Protein AF-T0IVW6-F1 (afdb_monomer)

Nearest PDB structures (foldseek):
  4xrt-assembly1_A  TM=3.559E-01  e=3.647E+00  Streptomyces steffisburgensis
  5hex-assembly1_A  TM=2.332E-01  e=5.422E+00  Homo sapiens
  7d7f-assembly1_A  TM=2.530E-01  e=7.197E+00  Mus musculus

pLDDT: mean 86.51, std 14.11, range [35.44, 97.69]

InterPro domains:
  IPR044043 Vanillate O-demethylase oxygenase-like, C-terminal catalytic domain [PF19112] (3-148)

Structure (mmCIF, N/CA/C/O backbone):
data_AF-T0IVW6-F1
#
_entry.id   AF-T0IVW6-F1
#
loop_
_atom_site.group_PDB
_atom_site.id
_atom_site.type_symbol
_atom_site.label_atom_id
_atom_site.label_alt_id
_atom_site.label_comp_id
_atom_site.label_asym_id
_atom_site.label_entity_id
_atom_site.label_seq_id
_atom_site.pdbx_PDB_ins_code
_atom_site.Cartn_x
_atom_site.Cartn_y
_atom_site.Cartn_z
_atom_site.occupancy
_atom_site.B_iso_or_equiv
_atom_site.auth_seq_id
_atom_site.auth_comp_id
_atom_site.auth_asym_id
_atom_site.auth_atom_id
_atom_site.pdbx_PDB_model_num
ATOM 1 N N . MET A 1 1 ? 2.224 -10.662 7.064 1.00 91.38 1 MET A N 1
ATOM 2 C CA . MET A 1 1 ? 1.483 -11.368 5.989 1.00 91.38 1 MET A CA 1
ATOM 3 C C . MET A 1 1 ? 1.663 -10.559 4.721 1.00 91.38 1 MET A C 1
ATOM 5 O O . MET A 1 1 ? 1.500 -9.353 4.817 1.00 91.38 1 MET A O 1
ATOM 9 N N . ARG A 1 2 ? 1.989 -11.179 3.584 1.00 93.75 2 ARG A N 1
ATOM 10 C CA . ARG A 1 2 ? 2.072 -10.485 2.292 1.00 93.75 2 ARG A CA 1
ATOM 11 C C . ARG A 1 2 ? 0.922 -10.914 1.387 1.00 93.75 2 ARG A C 1
ATOM 13 O O . ARG A 1 2 ? 0.566 -12.091 1.376 1.00 93.75 2 ARG A O 1
ATOM 20 N N . VAL A 1 3 ? 0.353 -9.961 0.659 1.00 93.75 3 VAL A N 1
ATOM 21 C CA . VAL A 1 3 ? -0.564 -10.193 -0.460 1.00 93.75 3 VAL A CA 1
ATOM 22 C C . VAL A 1 3 ? 0.003 -9.466 -1.661 1.00 93.75 3 VAL A C 1
ATOM 24 O O . VAL A 1 3 ? 0.311 -8.283 -1.570 1.00 93.75 3 VAL A O 1
ATOM 27 N N . GLU A 1 4 ? 0.126 -10.157 -2.781 1.00 95.56 4 GLU A N 1
ATOM 28 C CA . GLU A 1 4 ? 0.649 -9.577 -4.010 1.00 95.56 4 GLU A CA 1
ATOM 29 C C . GLU A 1 4 ? -0.171 -10.029 -5.210 1.00 95.56 4 GLU A C 1
ATOM 31 O O . GLU A 1 4 ? -0.774 -11.106 -5.198 1.00 95.56 4 GLU A O 1
ATOM 36 N N . ARG A 1 5 ? -0.249 -9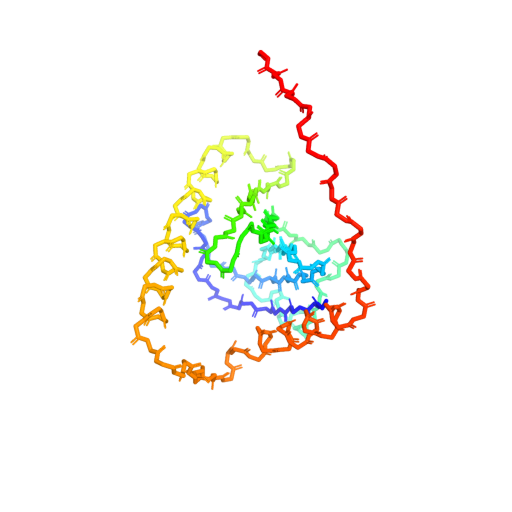.172 -6.226 1.00 95.12 5 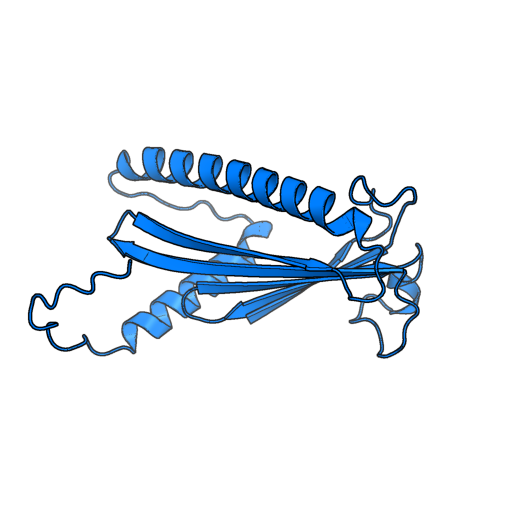ARG A N 1
ATOM 37 C CA . ARG A 1 5 ? -0.939 -9.482 -7.476 1.00 95.12 5 ARG A CA 1
ATOM 38 C C . ARG A 1 5 ? -0.467 -8.593 -8.612 1.00 95.12 5 ARG A C 1
ATOM 40 O O . ARG A 1 5 ? -0.084 -7.443 -8.401 1.00 95.12 5 ARG A O 1
ATOM 47 N N . TRP A 1 6 ? -0.644 -9.105 -9.821 1.00 96.88 6 TRP A N 1
ATOM 48 C CA . TRP A 1 6 ? -0.676 -8.291 -11.025 1.00 96.88 6 TRP A CA 1
ATOM 49 C C . TRP A 1 6 ? -2.069 -7.705 -11.255 1.00 96.88 6 TRP A C 1
ATOM 51 O O . TRP A 1 6 ? -3.089 -8.366 -11.049 1.00 96.88 6 TRP A O 1
ATOM 61 N N . ILE A 1 7 ? -2.097 -6.462 -11.712 1.00 95.31 7 ILE A N 1
ATOM 62 C CA . ILE A 1 7 ? -3.246 -5.798 -12.312 1.00 95.31 7 ILE A CA 1
ATOM 63 C C . ILE A 1 7 ? -2.839 -5.531 -13.759 1.00 95.31 7 ILE A C 1
ATOM 65 O O . ILE A 1 7 ? -1.958 -4.716 -14.011 1.00 95.31 7 ILE A O 1
ATOM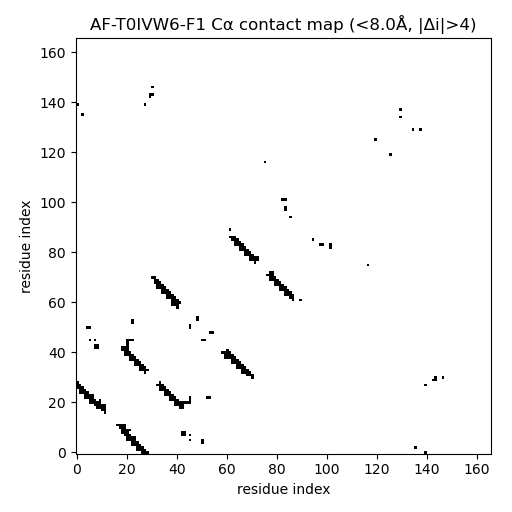 69 N N . VAL A 1 8 ? -3.415 -6.292 -14.682 1.00 96.50 8 VAL A N 1
ATOM 70 C CA . VAL A 1 8 ? -2.985 -6.348 -16.086 1.00 96.50 8 VAL A CA 1
ATOM 71 C C . VAL A 1 8 ? -3.815 -5.384 -16.910 1.00 96.50 8 VAL A C 1
ATOM 73 O O . VAL A 1 8 ? -5.026 -5.299 -16.692 1.00 96.50 8 VAL A O 1
ATOM 76 N N . ASP A 1 9 ? -3.170 -4.706 -17.858 1.00 94.94 9 ASP A N 1
ATOM 77 C CA . ASP A 1 9 ? -3.813 -3.795 -18.800 1.00 94.94 9 ASP A CA 1
ATOM 78 C C . ASP A 1 9 ? -4.772 -2.831 -18.074 1.00 94.94 9 ASP A C 1
ATOM 80 O O . ASP A 1 9 ? -5.964 -2.722 -18.367 1.00 94.94 9 ASP A O 1
ATOM 84 N N . ALA A 1 10 ? -4.280 -2.179 -17.023 1.00 88.25 10 ALA A N 1
ATOM 85 C CA . ALA A 1 10 ? -5.089 -1.296 -16.199 1.00 88.25 10 ALA A CA 1
ATOM 86 C C . ALA A 1 10 ? -5.107 0.118 -16.778 1.00 88.25 10 ALA A C 1
ATOM 88 O O . ALA A 1 10 ? -4.128 0.586 -17.368 1.00 88.25 10 ALA A O 1
ATOM 89 N N . LEU A 1 11 ? -6.216 0.834 -16.553 1.00 83.25 11 LEU A N 1
ATOM 90 C CA . LEU A 1 11 ? -6.146 2.289 -16.612 1.00 83.25 11 LEU A CA 1
ATOM 91 C C . LEU A 1 11 ? -5.197 2.737 -15.502 1.00 83.25 11 LEU A C 1
ATOM 93 O O . LEU A 1 11 ? -5.377 2.324 -14.351 1.00 83.25 11 LEU A O 1
ATOM 97 N N . PRO A 1 12 ? -4.183 3.536 -15.834 1.00 73.06 12 PRO A N 1
ATOM 98 C CA . PRO A 1 12 ? -3.252 3.980 -14.828 1.00 73.06 12 PRO A CA 1
ATOM 99 C C . PRO A 1 12 ? -3.913 4.982 -13.874 1.00 73.06 12 PRO A C 1
ATOM 101 O O . PRO A 1 12 ? -4.961 5.562 -14.186 1.00 73.06 12 PRO A O 1
ATOM 104 N N . PRO A 1 13 ? -3.260 5.273 -12.740 1.00 69.94 13 PRO A N 1
ATOM 105 C CA . PRO A 1 13 ? -3.484 6.528 -12.038 1.00 69.94 13 PRO A CA 1
ATOM 106 C C . PRO A 1 13 ? -3.386 7.715 -13.008 1.00 69.94 13 PRO A C 1
ATOM 108 O O . PRO A 1 13 ? -2.618 7.670 -13.966 1.00 69.94 13 PRO A O 1
ATOM 111 N N . SER A 1 14 ? -4.127 8.793 -12.748 1.00 68.38 14 SER A N 1
ATOM 112 C CA . SER A 1 14 ? -4.291 9.937 -13.666 1.00 68.38 14 SER A CA 1
ATOM 113 C C . SER A 1 14 ? -2.992 10.596 -14.156 1.00 68.38 14 SER A C 1
ATOM 115 O O . SER A 1 14 ? -3.016 11.289 -15.172 1.00 68.38 14 SER A O 1
ATOM 117 N N . TYR A 1 15 ? -1.877 10.390 -13.452 1.00 69.19 15 TYR A N 1
ATOM 118 C CA . TYR A 1 15 ? -0.551 10.897 -13.807 1.00 69.19 15 TYR A CA 1
ATOM 119 C C . TYR A 1 15 ? 0.208 10.038 -14.829 1.00 69.19 15 TYR A C 1
ATOM 121 O O . TYR A 1 15 ? 1.182 10.524 -15.394 1.00 69.19 15 TYR A O 1
ATOM 129 N N . LEU A 1 16 ? -0.210 8.796 -15.105 1.00 71.88 16 LEU A N 1
ATOM 130 C CA . LEU A 1 16 ? 0.305 8.066 -16.266 1.00 71.88 16 LEU A CA 1
ATOM 131 C C . LEU A 1 16 ? -0.698 8.205 -17.407 1.00 71.88 16 LEU A C 1
ATOM 133 O O . LEU A 1 16 ? -1.907 8.070 -17.230 1.00 71.88 16 LEU A O 1
ATOM 137 N N . HIS A 1 17 ? -0.193 8.474 -18.605 1.00 80.12 17 HIS A N 1
ATOM 138 C CA . HIS A 1 17 ? -1.018 8.714 -19.791 1.00 80.12 17 HIS A CA 1
ATOM 139 C C . HIS A 1 17 ? -1.091 7.491 -20.719 1.00 80.12 17 HIS A C 1
ATOM 141 O O . HIS A 1 17 ? -1.429 7.619 -21.894 1.00 80.12 17 HIS A O 1
ATOM 147 N N . GLN A 1 18 ? -0.783 6.300 -20.198 1.00 85.81 18 GLN A N 1
ATOM 148 C CA . GLN A 1 18 ? -0.800 5.037 -20.936 1.00 85.81 18 GLN A CA 1
ATOM 149 C C . GLN A 1 18 ? -1.308 3.884 -20.070 1.00 85.81 18 GLN A C 1
ATOM 151 O O . GLN A 1 18 ? -1.148 3.898 -18.853 1.00 85.81 18 GLN A O 1
ATOM 156 N N . ARG A 1 19 ? -1.892 2.860 -20.700 1.00 93.06 19 ARG A N 1
ATOM 157 C CA . ARG A 1 19 ? -2.245 1.610 -20.011 1.00 93.06 19 ARG A CA 1
ATOM 158 C C . ARG A 1 19 ? -0.975 0.895 -19.557 1.00 93.06 19 ARG A C 1
ATOM 160 O O . ARG A 1 19 ? 0.064 1.006 -20.210 1.00 93.06 19 ARG A O 1
ATOM 167 N N . VAL A 1 20 ? -1.066 0.208 -18.426 1.00 94.88 20 VAL A N 1
ATOM 168 C CA . VAL A 1 20 ? 0.087 -0.389 -17.742 1.00 94.88 20 VAL A CA 1
ATOM 169 C C . VAL A 1 20 ? -0.274 -1.730 -17.127 1.00 94.88 20 VAL A C 1
ATOM 171 O O . VAL A 1 20 ? -1.406 -1.936 -16.684 1.00 94.88 20 VAL A O 1
ATOM 174 N N . ASP A 1 21 ? 0.723 -2.602 -17.022 1.00 95.94 21 ASP A N 1
ATOM 175 C CA . ASP A 1 21 ? 0.687 -3.715 -16.082 1.00 95.94 21 ASP A CA 1
ATOM 176 C C . ASP A 1 21 ? 1.248 -3.226 -14.743 1.00 95.94 21 ASP A C 1
ATOM 178 O O . ASP A 1 21 ? 2.303 -2.598 -14.686 1.00 95.94 21 ASP A O 1
ATOM 182 N N . SER A 1 22 ? 0.539 -3.478 -13.645 1.00 95.25 22 SER A N 1
ATOM 183 C CA . SER A 1 22 ? 0.970 -3.074 -12.303 1.00 95.25 22 SER A CA 1
ATOM 184 C C . SER A 1 22 ? 1.161 -4.286 -11.411 1.00 95.25 22 SER A C 1
ATOM 186 O O . SER A 1 22 ? 0.225 -5.060 -11.219 1.00 95.25 22 SER A O 1
ATOM 188 N N . TRP A 1 23 ? 2.335 -4.430 -10.808 1.00 96.69 23 TRP A N 1
ATOM 189 C CA . TRP A 1 23 ? 2.537 -5.382 -9.722 1.00 96.69 23 TRP A CA 1
ATOM 190 C C . TRP A 1 23 ? 2.381 -4.663 -8.385 1.00 96.69 23 TRP A C 1
ATOM 192 O O . TRP A 1 23 ? 3.080 -3.688 -8.103 1.00 96.69 23 TRP A O 1
ATOM 202 N N . VAL A 1 24 ? 1.439 -5.131 -7.570 1.00 95.75 24 VAL A N 1
ATOM 203 C CA . VAL A 1 24 ? 1.114 -4.550 -6.266 1.00 95.75 24 VAL A CA 1
ATOM 204 C C . VAL A 1 24 ? 1.438 -5.565 -5.189 1.00 95.75 24 VAL A C 1
ATOM 206 O O . VAL A 1 24 ? 0.903 -6.671 -5.225 1.00 95.75 24 VAL A O 1
ATOM 209 N N . ALA A 1 25 ? 2.235 -5.165 -4.204 1.00 96.38 25 ALA A N 1
ATOM 210 C CA . ALA A 1 25 ? 2.478 -5.932 -2.991 1.00 96.38 25 ALA A CA 1
ATOM 211 C C . ALA A 1 25 ? 2.061 -5.133 -1.757 1.00 96.38 25 ALA A C 1
ATOM 213 O O . ALA A 1 25 ? 2.401 -3.960 -1.614 1.00 96.38 25 ALA A O 1
ATOM 214 N N . TYR A 1 26 ? 1.335 -5.798 -0.866 1.00 94.94 26 TYR A N 1
ATOM 215 C CA . TYR A 1 26 ? 0.902 -5.301 0.429 1.00 94.94 26 TYR A CA 1
ATOM 216 C C . TYR A 1 26 ? 1.463 -6.185 1.535 1.00 94.94 26 TYR A C 1
ATOM 218 O O . TYR A 1 26 ? 1.108 -7.362 1.646 1.00 94.94 26 TYR A O 1
ATOM 226 N N . ASP A 1 27 ? 2.292 -5.599 2.389 1.00 95.62 27 ASP A N 1
ATOM 227 C CA . ASP A 1 27 ? 2.760 -6.213 3.621 1.00 95.62 27 ASP A CA 1
ATOM 228 C C . ASP A 1 27 ? 1.959 -5.701 4.814 1.00 95.62 27 ASP A C 1
ATOM 230 O O . ASP A 1 27 ? 1.898 -4.507 5.100 1.00 95.62 27 ASP A O 1
ATOM 234 N N . TYR A 1 28 ? 1.380 -6.647 5.543 1.00 92.88 28 TYR A N 1
ATOM 235 C CA . TYR A 1 28 ? 0.682 -6.435 6.800 1.00 92.88 28 TYR A CA 1
ATOM 236 C C . TYR A 1 28 ? 1.597 -6.860 7.946 1.00 92.88 28 TYR A C 1
ATOM 238 O O . TYR A 1 28 ? 1.911 -8.052 8.099 1.00 92.88 28 TYR A O 1
ATOM 246 N N . VAL A 1 29 ? 2.008 -5.889 8.753 1.00 93.19 29 VAL A N 1
ATOM 247 C CA . VAL A 1 29 ? 2.901 -6.055 9.899 1.00 93.19 29 VAL A CA 1
ATOM 248 C C . VAL A 1 29 ? 2.121 -5.768 11.181 1.00 93.19 29 VAL A C 1
ATOM 250 O O . VAL A 1 29 ? 1.455 -4.742 11.316 1.00 93.19 29 VAL A O 1
ATOM 253 N N . LEU A 1 30 ? 2.169 -6.700 12.134 1.00 90.75 30 LEU A N 1
ATOM 254 C CA . LEU A 1 30 ? 1.468 -6.557 13.411 1.00 90.75 30 LEU A CA 1
ATOM 255 C C . LEU A 1 30 ? 2.076 -5.418 14.258 1.00 90.75 30 LEU A C 1
ATOM 257 O O . LEU A 1 30 ? 3.290 -5.218 14.212 1.00 90.75 30 LEU A O 1
ATOM 261 N N . PRO A 1 31 ? 1.264 -4.695 15.056 1.00 87.62 31 PRO A N 1
ATOM 262 C CA . PRO A 1 31 ? -0.174 -4.904 15.266 1.00 87.62 31 PRO A CA 1
ATOM 263 C C . PRO A 1 31 ? -1.094 -4.178 14.264 1.00 87.62 31 PRO A C 1
ATOM 265 O O . PRO A 1 31 ? -2.305 -4.348 14.347 1.00 87.62 31 PRO A O 1
ATOM 268 N N . GLY A 1 32 ? -0.571 -3.375 13.333 1.00 91.00 32 GLY A N 1
ATOM 269 C CA . GLY A 1 32 ? -1.419 -2.498 12.513 1.00 91.00 32 GLY A CA 1
ATOM 270 C C . GLY A 1 32 ? -0.673 -1.612 11.518 1.00 91.00 32 GLY A C 1
ATOM 271 O O . GLY A 1 32 ? -1.080 -0.472 11.311 1.00 91.00 32 GLY A O 1
ATOM 272 N N . VAL A 1 33 ? 0.437 -2.091 10.952 1.00 94.75 33 VAL A N 1
ATOM 273 C CA . VAL A 1 33 ? 1.222 -1.369 9.941 1.00 94.75 33 VAL A CA 1
ATOM 274 C C . VAL A 1 33 ? 1.015 -2.016 8.574 1.00 94.75 33 VAL A C 1
ATOM 276 O O . VAL A 1 33 ? 1.125 -3.234 8.432 1.00 94.75 33 VAL A O 1
ATOM 279 N N . PHE A 1 34 ? 0.733 -1.192 7.571 1.00 94.88 34 PHE A N 1
ATOM 280 C CA . PHE A 1 34 ? 0.466 -1.586 6.194 1.00 94.88 34 PHE A CA 1
ATOM 281 C C . PHE A 1 34 ? 1.489 -0.913 5.284 1.00 94.88 34 PHE A C 1
ATOM 283 O O . PHE A 1 34 ? 1.624 0.311 5.298 1.00 94.88 34 PHE A O 1
ATOM 290 N N . LEU A 1 35 ? 2.210 -1.706 4.498 1.00 96.69 35 LEU A N 1
ATOM 291 C CA . LEU A 1 35 ? 3.180 -1.221 3.521 1.00 96.69 35 LEU A CA 1
ATOM 292 C C . LEU A 1 35 ? 2.715 -1.657 2.137 1.00 96.69 35 LEU A C 1
ATOM 294 O O . LEU A 1 35 ? 2.655 -2.852 1.864 1.00 96.69 35 LEU A O 1
ATOM 298 N N . MET A 1 36 ? 2.389 -0.701 1.271 1.00 96.12 36 MET A N 1
ATOM 299 C CA . MET A 1 36 ? 2.111 -0.972 -0.137 1.00 96.12 36 MET A CA 1
ATOM 300 C C . MET A 1 36 ? 3.323 -0.591 -0.973 1.00 96.12 36 MET A C 1
ATOM 302 O O . MET A 1 36 ? 3.859 0.506 -0.820 1.00 96.12 36 MET A O 1
ATOM 306 N N . LYS A 1 37 ? 3.682 -1.446 -1.924 1.00 95.12 37 LYS A N 1
ATOM 307 C CA . LYS A 1 37 ? 4.578 -1.131 -3.032 1.00 95.12 37 LYS A CA 1
ATOM 308 C C . LYS A 1 37 ? 3.851 -1.398 -4.343 1.00 95.12 37 LYS A C 1
ATOM 310 O O . LYS A 1 37 ? 3.278 -2.473 -4.517 1.00 95.12 37 LYS A O 1
ATOM 315 N N . VAL A 1 38 ? 3.894 -0.434 -5.254 1.00 93.94 38 VAL A N 1
ATOM 316 C CA . VAL A 1 38 ? 3.356 -0.562 -6.609 1.00 93.94 38 VAL A CA 1
ATOM 317 C C . VAL A 1 38 ? 4.478 -0.334 -7.606 1.00 93.94 38 VAL A C 1
ATOM 319 O O . VAL A 1 38 ? 5.220 0.646 -7.517 1.00 93.94 38 VAL A O 1
ATOM 322 N N . LEU A 1 39 ? 4.596 -1.263 -8.545 1.00 94.19 39 LEU A N 1
ATOM 323 C CA . LEU A 1 39 ? 5.511 -1.193 -9.673 1.00 94.19 39 LEU A CA 1
ATOM 324 C C . LEU A 1 39 ? 4.698 -1.161 -10.955 1.00 94.19 39 LEU A C 1
ATOM 326 O O . LEU A 1 39 ? 3.834 -2.014 -11.150 1.00 94.19 39 LEU A O 1
ATOM 330 N N . PHE A 1 40 ? 4.980 -0.183 -11.806 1.00 93.56 40 PHE A N 1
ATOM 331 C CA . PHE A 1 40 ? 4.304 0.007 -13.083 1.00 93.56 40 PHE A CA 1
ATOM 332 C C . PHE A 1 40 ? 5.216 -0.423 -14.229 1.00 93.56 40 PHE A C 1
ATOM 334 O O . PHE A 1 40 ? 6.387 -0.047 -14.265 1.00 93.56 40 PHE A O 1
ATOM 341 N N . PHE A 1 41 ? 4.668 -1.176 -15.173 1.00 94.62 41 PHE A N 1
ATOM 342 C CA . PHE A 1 41 ? 5.367 -1.743 -16.321 1.00 94.62 41 PHE A CA 1
ATOM 343 C C . PHE A 1 41 ? 4.567 -1.524 -17.606 1.00 94.62 41 PHE A C 1
ATOM 345 O O . PHE A 1 41 ? 3.379 -1.184 -17.574 1.00 94.62 41 PHE A O 1
ATOM 352 N N . GLU A 1 42 ? 5.222 -1.727 -18.746 1.00 94.44 42 GLU A N 1
ATOM 353 C CA . GLU A 1 42 ? 4.524 -1.792 -20.026 1.00 94.44 42 GLU A CA 1
ATOM 354 C C . GLU A 1 42 ? 3.537 -2.968 -20.047 1.00 94.44 42 GLU A C 1
ATOM 356 O O . GLU A 1 42 ? 3.699 -3.972 -19.350 1.00 94.44 42 GLU A O 1
ATOM 361 N N . VAL A 1 43 ? 2.476 -2.832 -20.842 1.00 95.62 43 VAL A N 1
ATOM 362 C CA . VAL A 1 43 ? 1.492 -3.906 -21.006 1.00 95.62 43 VAL A CA 1
ATOM 363 C C . VAL A 1 43 ? 2.165 -5.119 -21.646 1.00 95.62 43 VAL A C 1
ATOM 365 O O . VAL A 1 43 ? 2.824 -4.995 -22.675 1.00 95.62 43 VAL A O 1
ATOM 368 N N . GLY A 1 44 ? 1.969 -6.297 -21.055 1.00 94.94 44 GLY A N 1
ATOM 369 C CA . GLY A 1 44 ? 2.580 -7.554 -21.487 1.00 94.94 44 GLY A CA 1
ATOM 370 C C . GLY A 1 44 ? 3.672 -8.043 -20.538 1.00 94.94 44 GLY A C 1
ATOM 371 O O . GLY A 1 44 ? 3.898 -9.253 -20.457 1.00 94.94 44 GLY A O 1
ATOM 372 N N . THR A 1 45 ? 4.273 -7.155 -19.737 1.00 95.62 45 THR A N 1
ATOM 373 C CA . THR A 1 45 ? 5.308 -7.538 -18.767 1.00 95.62 45 THR A CA 1
ATOM 374 C C . THR A 1 45 ? 4.788 -8.533 -17.728 1.00 95.62 45 THR A C 1
ATOM 376 O O . THR A 1 45 ? 5.533 -9.421 -17.315 1.00 95.62 45 THR A O 1
ATOM 379 N N . ALA A 1 46 ? 3.510 -8.466 -17.333 1.00 96.50 46 ALA A N 1
ATOM 380 C CA . ALA A 1 46 ? 2.939 -9.447 -16.408 1.00 96.50 46 ALA A CA 1
ATOM 381 C C . ALA A 1 46 ? 2.979 -10.876 -16.981 1.00 96.50 46 ALA A C 1
ATOM 383 O O . ALA A 1 46 ? 3.267 -11.827 -16.254 1.00 96.50 46 ALA A O 1
ATOM 384 N N . ALA A 1 47 ? 2.713 -11.027 -18.283 1.00 96.25 47 ALA A N 1
ATOM 385 C CA . ALA A 1 47 ? 2.744 -12.317 -18.967 1.00 96.25 47 ALA A CA 1
ATOM 386 C C . ALA A 1 47 ? 4.182 -12.826 -19.151 1.00 96.25 47 ALA A C 1
ATOM 388 O O . ALA A 1 47 ? 4.441 -14.006 -18.924 1.00 96.25 47 ALA A O 1
ATOM 389 N N . GLU A 1 48 ? 5.125 -11.943 -19.489 1.00 94.56 48 GLU A N 1
ATOM 390 C CA . GLU A 1 48 ? 6.560 -12.269 -19.567 1.00 94.56 48 GLU A CA 1
ATOM 391 C C . GLU A 1 48 ? 7.141 -12.694 -18.213 1.00 94.56 48 GLU A C 1
ATOM 393 O O . GLU A 1 48 ? 8.020 -13.553 -18.143 1.00 94.56 48 GLU A O 1
ATOM 398 N N . ALA A 1 49 ? 6.634 -12.109 -17.127 1.00 94.62 49 ALA A N 1
ATOM 399 C CA . ALA A 1 49 ? 6.964 -12.492 -15.762 1.00 94.62 49 ALA A CA 1
ATOM 400 C C . ALA A 1 49 ? 6.219 -13.755 -15.289 1.00 94.62 49 ALA A C 1
ATOM 402 O O . ALA A 1 49 ? 6.345 -14.119 -14.120 1.00 94.62 49 ALA A O 1
ATOM 403 N N . GLU A 1 50 ? 5.420 -14.402 -16.147 1.00 95.88 50 GLU A N 1
ATOM 404 C CA . GLU A 1 50 ? 4.579 -15.559 -15.802 1.00 95.88 50 GLU A CA 1
ATOM 405 C C . GLU A 1 50 ? 3.692 -15.292 -14.569 1.00 95.88 50 GLU A C 1
ATOM 407 O O . GLU A 1 50 ? 3.436 -16.165 -13.733 1.00 95.88 50 GLU A O 1
ATOM 412 N N . TYR A 1 51 ? 3.246 -14.040 -14.436 1.00 95.88 51 TYR A N 1
ATOM 413 C CA . TYR A 1 51 ? 2.473 -13.520 -13.311 1.00 95.88 51 TYR A CA 1
ATOM 414 C C . TYR A 1 51 ? 3.141 -13.691 -11.932 1.00 95.88 51 TYR A C 1
ATOM 416 O O . TYR A 1 51 ? 2.455 -13.665 -10.910 1.00 95.88 51 TYR A O 1
ATOM 424 N N . GLN A 1 52 ? 4.469 -13.830 -11.888 1.00 95.31 52 GLN A N 1
ATOM 425 C CA . GLN A 1 52 ? 5.272 -13.862 -10.660 1.00 95.31 52 GLN A CA 1
ATOM 426 C C . GLN A 1 52 ? 5.776 -12.464 -10.271 1.00 95.31 52 GLN A C 1
ATOM 428 O O . GLN A 1 52 ? 5.608 -11.502 -11.023 1.00 95.31 52 GLN A O 1
ATOM 433 N N . GLU A 1 53 ? 6.398 -12.338 -9.094 1.00 94.69 53 GLU A N 1
ATOM 434 C CA . GLU A 1 53 ? 7.099 -11.111 -8.691 1.00 94.69 53 GLU A CA 1
ATOM 435 C C . GLU A 1 53 ? 8.111 -10.674 -9.778 1.00 94.69 53 GLU A C 1
ATOM 437 O O . GLU A 1 53 ? 8.884 -11.507 -10.270 1.00 94.69 53 GLU A O 1
ATOM 442 N N . PRO A 1 54 ? 8.131 -9.382 -10.170 1.00 92.62 54 PRO A N 1
ATOM 443 C CA . PRO A 1 54 ? 9.091 -8.872 -11.140 1.00 92.62 54 PRO A CA 1
ATOM 444 C C . PRO A 1 54 ? 10.536 -9.156 -10.724 1.00 92.62 54 PRO A C 1
ATOM 446 O O . PRO A 1 54 ? 10.950 -8.876 -9.597 1.00 92.62 54 PRO A O 1
ATOM 449 N N . LYS A 1 55 ? 11.341 -9.662 -11.663 1.00 87.88 55 LYS A N 1
ATOM 450 C CA . LYS A 1 55 ? 12.767 -9.924 -11.428 1.00 87.88 55 LYS A CA 1
ATOM 451 C C . LYS A 1 55 ? 13.516 -8.624 -11.126 1.00 87.88 55 LYS A C 1
ATOM 453 O O . LYS A 1 55 ? 13.229 -7.569 -11.695 1.00 87.88 55 LYS A O 1
ATOM 458 N N . ALA A 1 56 ? 14.534 -8.716 -10.271 1.00 80.25 56 ALA A N 1
ATOM 459 C CA . ALA A 1 56 ? 15.431 -7.598 -10.005 1.00 80.25 56 ALA A CA 1
ATOM 460 C C . ALA A 1 56 ? 16.050 -7.078 -11.317 1.00 80.25 56 ALA A C 1
ATOM 462 O O . ALA A 1 56 ? 16.602 -7.854 -12.095 1.00 80.25 56 ALA A O 1
ATOM 463 N N . GLY A 1 57 ? 15.946 -5.768 -11.553 1.00 76.50 57 GLY A N 1
ATOM 464 C CA . GLY A 1 57 ? 16.443 -5.123 -12.772 1.00 76.50 57 GLY A CA 1
ATOM 465 C C . GLY A 1 57 ? 15.466 -5.106 -13.953 1.00 76.50 57 GLY A C 1
ATOM 466 O O . GLY A 1 57 ? 15.838 -4.591 -15.004 1.00 76.50 57 GLY A O 1
ATOM 467 N N . ALA A 1 58 ? 14.236 -5.617 -13.805 1.00 85.12 58 ALA A N 1
ATOM 468 C CA . ALA A 1 58 ? 13.183 -5.390 -14.795 1.00 85.12 58 ALA A CA 1
ATOM 469 C C . ALA A 1 58 ? 12.979 -3.883 -15.026 1.00 85.12 58 ALA A C 1
ATOM 471 O O . ALA A 1 58 ? 13.033 -3.093 -14.076 1.00 85.12 58 ALA A O 1
ATOM 472 N N . GLN A 1 59 ? 12.749 -3.488 -16.281 1.00 89.12 59 GLN A N 1
ATOM 473 C CA . GLN A 1 59 ? 12.538 -2.089 -16.643 1.00 89.12 59 GLN A CA 1
ATOM 474 C C . GLN A 1 59 ? 11.183 -1.620 -16.107 1.00 89.12 59 GLN A C 1
ATOM 476 O O . GLN A 1 59 ? 10.143 -1.795 -16.733 1.00 89.12 59 GLN A O 1
ATOM 481 N N . CYS A 1 60 ? 11.210 -1.053 -14.908 1.00 91.50 60 CYS A N 1
ATOM 482 C CA . CYS A 1 60 ? 10.050 -0.468 -14.261 1.00 91.50 60 CYS A CA 1
ATOM 483 C C . CYS A 1 60 ? 9.860 0.959 -14.777 1.00 91.50 60 CYS A C 1
ATOM 485 O O . CYS A 1 60 ? 10.814 1.736 -14.781 1.00 91.50 60 CYS A O 1
ATOM 487 N N . LEU A 1 61 ? 8.638 1.300 -15.182 1.00 90.62 61 LEU A N 1
ATOM 488 C CA . LEU A 1 61 ? 8.279 2.654 -15.601 1.00 90.62 61 LEU A CA 1
ATOM 489 C C . LEU A 1 61 ? 8.274 3.591 -14.396 1.00 90.62 61 LEU A C 1
ATOM 491 O O . LEU A 1 61 ? 8.955 4.608 -14.411 1.00 90.62 61 LEU A O 1
ATOM 495 N N . HIS A 1 62 ? 7.542 3.203 -13.346 1.00 88.81 62 HIS A N 1
ATOM 496 C CA . HIS A 1 62 ? 7.399 3.997 -12.129 1.00 88.81 62 HIS A CA 1
ATOM 497 C C . HIS A 1 62 ? 7.318 3.125 -10.886 1.00 88.81 62 HIS A C 1
ATOM 499 O O . HIS A 1 62 ? 6.807 2.001 -10.929 1.00 88.81 62 HIS A O 1
ATOM 505 N N . VAL A 1 63 ? 7.774 3.674 -9.761 1.00 90.38 63 VAL A N 1
ATOM 506 C CA . VAL A 1 63 ? 7.663 3.028 -8.450 1.00 90.38 63 VAL A CA 1
ATOM 507 C C . VAL A 1 63 ? 7.005 3.970 -7.462 1.00 90.38 63 VAL A C 1
ATOM 509 O O . VAL A 1 63 ? 7.479 5.083 -7.229 1.00 90.38 63 VAL A O 1
ATOM 512 N N . THR A 1 64 ? 5.957 3.480 -6.811 1.00 91.44 64 THR A N 1
ATOM 513 C CA . THR A 1 64 ? 5.322 4.182 -5.700 1.00 91.44 64 THR A CA 1
ATOM 514 C C . THR A 1 64 ? 5.219 3.262 -4.496 1.00 91.44 64 THR A C 1
ATOM 516 O O . THR A 1 64 ? 5.168 2.033 -4.603 1.00 91.44 64 THR A O 1
ATOM 519 N N . ALA A 1 65 ? 5.230 3.862 -3.317 1.00 93.31 65 ALA A N 1
ATOM 520 C CA . ALA A 1 65 ? 5.003 3.161 -2.072 1.00 93.31 65 ALA A CA 1
ATOM 521 C C . ALA A 1 65 ? 4.069 3.974 -1.187 1.00 93.31 65 ALA A C 1
ATOM 523 O O . ALA A 1 65 ? 4.033 5.200 -1.261 1.00 93.31 65 ALA A O 1
ATOM 524 N N . SER A 1 66 ? 3.333 3.292 -0.320 1.00 94.44 66 SER A N 1
ATOM 525 C CA . SER A 1 66 ? 2.640 3.945 0.783 1.00 94.44 66 SER A CA 1
ATOM 526 C C . SER A 1 66 ? 2.861 3.178 2.072 1.00 94.44 66 SER A C 1
ATOM 528 O O . SER A 1 66 ? 3.106 1.971 2.079 1.00 94.44 66 SER A O 1
ATOM 530 N N . THR A 1 67 ? 2.824 3.908 3.175 1.00 95.69 67 THR A N 1
ATOM 531 C CA . THR A 1 67 ? 2.914 3.370 4.525 1.00 95.69 67 THR A CA 1
ATOM 532 C C . THR A 1 67 ? 1.747 3.907 5.317 1.00 95.69 67 THR A C 1
ATOM 534 O O . THR A 1 67 ? 1.518 5.114 5.338 1.00 95.69 67 THR A O 1
ATOM 537 N N . GLN A 1 68 ? 1.029 3.017 5.985 1.00 96.12 68 GLN A N 1
ATOM 538 C CA . GLN A 1 68 ? -0.063 3.364 6.878 1.00 96.12 68 GLN A CA 1
ATOM 539 C C . GLN A 1 68 ? 0.158 2.662 8.214 1.00 96.12 68 GLN A C 1
ATOM 541 O O . GLN A 1 68 ? 0.604 1.516 8.258 1.00 96.12 68 GLN A O 1
ATOM 546 N N . ALA A 1 69 ? 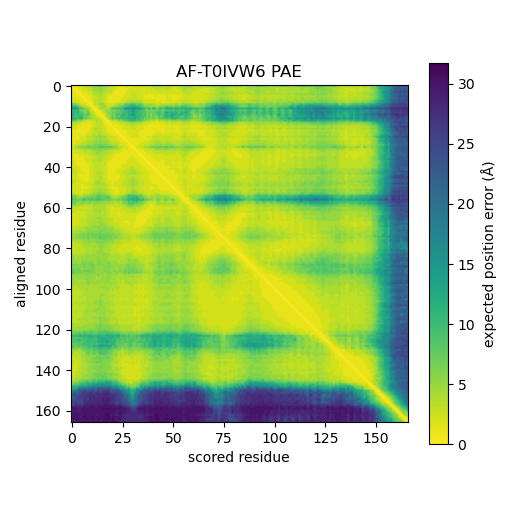-0.149 3.334 9.315 1.00 95.56 69 ALA A N 1
ATOM 547 C CA . ALA A 1 69 ? -0.104 2.744 10.642 1.00 95.56 69 ALA A CA 1
ATOM 548 C C . ALA A 1 69 ? -1.342 3.153 11.433 1.00 95.56 69 ALA A C 1
ATOM 550 O O . ALA A 1 69 ? -1.627 4.342 11.588 1.00 95.56 69 ALA A O 1
ATOM 551 N N . VAL A 1 70 ? -2.059 2.160 11.951 1.00 93.62 70 VAL A N 1
ATOM 552 C CA . VAL A 1 70 ? -3.281 2.353 12.729 1.00 93.62 70 VAL A CA 1
ATOM 553 C C . VAL A 1 70 ? -3.040 1.864 14.147 1.00 93.62 70 VAL A C 1
ATOM 555 O O . VAL A 1 70 ? -2.833 0.675 14.388 1.00 93.62 70 VAL A O 1
ATOM 558 N N . THR A 1 71 ? -3.081 2.796 15.094 1.00 91.88 71 THR A N 1
ATOM 559 C CA . THR A 1 71 ? -2.840 2.523 16.512 1.00 91.88 71 THR A CA 1
ATOM 560 C C . THR A 1 71 ? -4.117 2.777 17.308 1.00 91.88 71 THR A C 1
ATOM 562 O O . THR A 1 71 ? -4.580 3.922 17.337 1.00 91.88 71 THR A O 1
ATOM 565 N N . PRO A 1 72 ? -4.682 1.765 17.988 1.00 91.31 72 PRO A N 1
ATOM 566 C CA . PRO A 1 72 ? -5.842 1.955 18.853 1.00 91.31 72 PRO A CA 1
ATOM 567 C C . PRO A 1 72 ? -5.562 2.962 19.977 1.00 91.31 72 PRO A C 1
ATOM 569 O O . PRO A 1 72 ? -4.487 2.952 20.579 1.00 91.31 72 PRO A O 1
ATOM 572 N N . LEU A 1 73 ? -6.535 3.826 20.269 1.00 92.19 73 LEU A N 1
ATOM 573 C CA . LEU A 1 73 ? -6.518 4.752 21.411 1.00 92.19 73 LEU A CA 1
ATOM 574 C C . LEU A 1 73 ? -7.585 4.386 22.452 1.00 92.19 73 LEU A C 1
ATOM 576 O O . LEU A 1 73 ? -7.340 4.497 23.650 1.00 92.19 73 LEU A O 1
ATOM 580 N N . SER A 1 74 ? -8.757 3.954 21.990 1.00 90.81 74 SER A N 1
ATOM 581 C CA . SER A 1 74 ? -9.868 3.414 22.782 1.00 90.81 74 SER A CA 1
ATOM 582 C C . SER A 1 74 ? -10.591 2.343 21.960 1.00 90.81 74 SER A C 1
ATOM 584 O O . SER A 1 74 ? -10.157 2.009 20.858 1.00 90.81 74 SER A O 1
ATOM 586 N N . ALA A 1 75 ? -11.696 1.802 22.479 1.00 87.38 75 ALA A N 1
ATOM 587 C CA . ALA A 1 75 ? -12.503 0.809 21.766 1.00 87.38 75 ALA A CA 1
ATOM 588 C C . ALA A 1 75 ? -13.059 1.320 20.419 1.00 87.38 75 ALA A C 1
ATOM 590 O O . ALA A 1 75 ? -13.273 0.534 19.506 1.00 87.38 75 ALA A O 1
ATOM 591 N N . ASP A 1 76 ? -13.273 2.629 20.300 1.00 89.75 76 ASP A N 1
ATOM 592 C CA . ASP A 1 76 ? -13.949 3.301 19.187 1.00 89.75 76 ASP A CA 1
ATOM 593 C C . ASP A 1 76 ? -13.090 4.385 18.513 1.00 89.75 76 ASP A C 1
ATOM 595 O O . ASP A 1 76 ? -13.553 5.085 17.611 1.00 89.75 76 ASP A O 1
ATOM 599 N N . ARG A 1 77 ? -11.832 4.558 18.941 1.00 93.75 77 ARG A N 1
ATOM 600 C CA . ARG A 1 77 ? -10.921 5.567 18.387 1.00 93.75 77 ARG A CA 1
ATOM 601 C C . ARG A 1 77 ? -9.551 4.985 18.116 1.00 93.75 77 ARG A C 1
ATOM 603 O O . ARG A 1 77 ? -8.989 4.257 18.931 1.00 93.75 77 ARG A O 1
ATOM 610 N N . SER A 1 78 ? -8.968 5.417 17.007 1.00 94.62 78 SER A N 1
ATOM 611 C CA . SER A 1 78 ? -7.598 5.099 16.617 1.00 94.62 78 SER A CA 1
ATOM 612 C C . SER A 1 78 ? -6.856 6.355 16.175 1.00 94.62 78 SER A C 1
ATOM 614 O O . SER A 1 78 ? -7.463 7.366 15.816 1.00 94.62 78 SER A O 1
ATOM 616 N N . ARG A 1 79 ? -5.527 6.292 16.195 1.00 95.62 79 ARG A N 1
ATOM 617 C CA . ARG A 1 79 ? -4.655 7.236 15.503 1.00 95.62 79 ARG A CA 1
ATOM 618 C C . ARG A 1 79 ? -4.179 6.594 14.210 1.00 95.62 79 ARG A C 1
ATOM 620 O O . ARG A 1 79 ? -3.654 5.486 14.244 1.00 95.62 79 ARG A O 1
ATOM 627 N N . TYR A 1 80 ? -4.365 7.301 13.104 1.00 95.56 80 TYR A N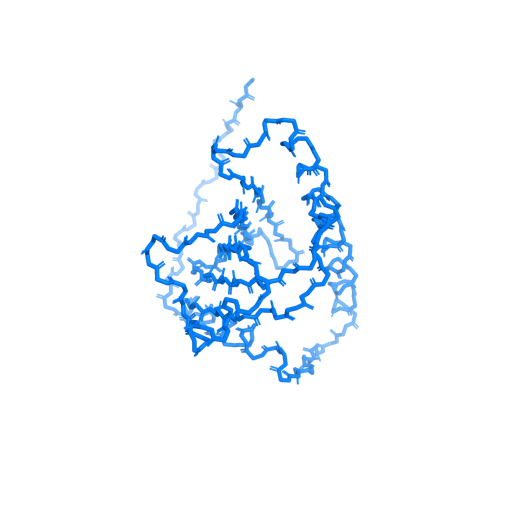 1
ATOM 628 C CA . TYR A 1 80 ? -3.988 6.848 11.774 1.00 95.56 80 TYR A CA 1
ATOM 629 C C . TYR A 1 80 ? -2.838 7.720 11.270 1.00 95.56 80 TYR A C 1
ATOM 631 O O . TYR A 1 80 ? -2.983 8.937 11.165 1.00 95.56 80 TYR A O 1
ATOM 639 N N . PHE A 1 81 ? -1.703 7.100 10.969 1.00 95.62 81 PHE A N 1
ATOM 640 C CA . PHE A 1 81 ? -0.576 7.723 10.283 1.00 95.62 81 PHE A CA 1
ATOM 641 C C . PHE A 1 81 ? -0.529 7.212 8.849 1.00 95.62 81 PHE A C 1
ATOM 643 O O . PHE A 1 81 ? -0.728 6.020 8.628 1.00 95.62 81 PHE A O 1
ATOM 650 N N . PHE A 1 82 ? -0.251 8.085 7.888 1.00 95.56 82 PHE A N 1
ATOM 651 C CA . PHE A 1 82 ? -0.095 7.705 6.491 1.00 95.56 82 PHE A CA 1
ATOM 652 C C . PHE A 1 82 ? 0.991 8.532 5.820 1.00 95.56 82 PHE A C 1
ATOM 654 O O . PHE A 1 82 ? 1.228 9.686 6.176 1.00 95.56 82 PHE A O 1
ATOM 661 N N . ALA A 1 83 ? 1.641 7.924 4.842 1.00 93.56 83 ALA A N 1
ATOM 662 C CA . ALA A 1 83 ? 2.592 8.567 3.960 1.00 93.56 83 ALA A CA 1
ATOM 663 C C . ALA A 1 83 ? 2.586 7.854 2.611 1.00 93.56 83 ALA A C 1
ATOM 665 O O . ALA A 1 83 ? 2.376 6.641 2.540 1.00 93.56 83 ALA A O 1
ATOM 666 N N . SER A 1 84 ? 2.887 8.608 1.563 1.00 92.44 84 SER A N 1
ATOM 667 C CA . SER A 1 84 ? 3.181 8.073 0.238 1.00 92.44 84 SER A CA 1
ATOM 668 C C . SER A 1 84 ? 4.581 8.494 -0.171 1.00 92.44 84 SER A C 1
ATOM 670 O O . SER A 1 84 ? 5.123 9.488 0.313 1.00 92.44 84 SER A O 1
ATOM 672 N N . SER A 1 85 ? 5.196 7.710 -1.039 1.00 90.75 85 SER A N 1
ATOM 673 C CA . SER A 1 85 ? 6.546 7.935 -1.529 1.00 90.75 85 SER A CA 1
ATOM 674 C C . SER A 1 85 ? 6.613 7.595 -3.007 1.00 90.75 85 SER A C 1
ATOM 676 O O . SER A 1 85 ? 6.032 6.607 -3.458 1.00 90.75 85 SER A O 1
ATOM 678 N N . ILE A 1 86 ? 7.354 8.412 -3.741 1.00 89.56 86 ILE A N 1
ATOM 679 C CA . ILE A 1 86 ? 7.744 8.168 -5.127 1.00 89.56 86 ILE A CA 1
ATOM 680 C C . ILE A 1 86 ? 9.249 7.899 -5.159 1.00 89.56 86 ILE A C 1
ATOM 682 O O . ILE A 1 86 ? 9.974 8.307 -4.244 1.00 89.56 86 ILE A O 1
ATOM 686 N N . ALA A 1 87 ? 9.733 7.170 -6.163 1.00 88.44 87 ALA A N 1
ATOM 687 C CA . ALA A 1 87 ? 11.169 6.958 -6.294 1.00 88.44 87 ALA A CA 1
ATOM 688 C C . ALA A 1 87 ? 11.904 8.291 -6.508 1.00 88.44 87 ALA A C 1
ATOM 690 O O . ALA A 1 87 ? 11.391 9.215 -7.125 1.00 88.44 87 ALA A O 1
ATOM 691 N N . ARG A 1 88 ? 13.149 8.384 -6.027 1.00 88.00 88 ARG A N 1
ATOM 692 C CA . ARG A 1 88 ? 13.974 9.598 -6.179 1.00 88.00 88 ARG A CA 1
ATOM 693 C C . ARG A 1 88 ? 14.246 9.968 -7.644 1.00 88.00 88 ARG A C 1
ATOM 695 O O . ARG A 1 88 ? 14.587 11.107 -7.929 1.00 88.00 88 ARG A O 1
ATOM 702 N N . SER A 1 89 ? 14.166 8.992 -8.543 1.00 86.12 89 SER A N 1
ATOM 703 C CA . SER A 1 89 ? 14.306 9.186 -9.986 1.00 86.12 89 SER A CA 1
ATOM 704 C C . SER A 1 89 ? 13.074 9.813 -10.639 1.00 86.12 89 SER A C 1
ATOM 706 O O . SER A 1 89 ? 13.162 10.196 -11.801 1.00 86.12 89 SER A O 1
ATOM 708 N N . GLU A 1 90 ? 11.943 9.876 -9.935 1.00 86.81 90 GLU A N 1
ATOM 709 C CA . GLU A 1 90 ? 10.715 10.484 -10.445 1.00 86.81 90 GLU A CA 1
ATOM 710 C C . GLU A 1 90 ? 10.813 12.019 -10.427 1.00 86.81 90 GLU A C 1
ATOM 712 O O . GLU A 1 90 ? 11.562 12.574 -9.614 1.00 86.81 90 GLU A O 1
ATOM 717 N N . PRO A 1 91 ? 10.052 12.719 -11.288 1.00 86.50 91 PRO A N 1
ATOM 718 C CA . PRO A 1 91 ? 10.045 14.178 -11.320 1.00 86.50 91 PRO A CA 1
ATOM 719 C C . PRO A 1 91 ? 9.574 14.785 -9.988 1.00 86.50 91 PRO A C 1
ATOM 721 O O . PRO A 1 91 ? 8.557 14.374 -9.424 1.00 86.50 91 PRO A O 1
ATOM 724 N N . GLU A 1 92 ? 10.298 15.784 -9.476 1.00 87.56 92 GLU A N 1
ATOM 725 C CA . GLU A 1 92 ? 9.990 16.431 -8.190 1.00 87.56 92 GLU A CA 1
ATOM 726 C C . GLU A 1 92 ? 8.625 17.136 -8.219 1.00 87.56 92 GLU A C 1
ATOM 728 O O . GLU A 1 92 ? 7.899 17.151 -7.226 1.00 87.56 92 GLU A O 1
ATOM 733 N N . GLU A 1 93 ? 8.215 17.641 -9.382 1.00 87.62 93 GLU A N 1
ATOM 734 C CA . GLU A 1 93 ? 6.910 18.264 -9.597 1.00 87.62 93 GLU A CA 1
ATOM 735 C C . GLU A 1 93 ? 5.722 17.320 -9.335 1.00 87.62 93 GLU A C 1
ATOM 737 O O . GLU A 1 93 ? 4.603 17.786 -9.113 1.00 87.62 93 GLU A O 1
ATOM 742 N N . TRP A 1 94 ? 5.935 15.999 -9.318 1.00 86.12 94 TRP A N 1
ATOM 743 C CA . TRP A 1 94 ? 4.881 15.030 -9.011 1.00 86.12 94 TRP A CA 1
ATOM 744 C C . TRP A 1 94 ? 4.572 14.948 -7.515 1.00 86.12 94 TRP A C 1
ATOM 746 O O . TRP A 1 94 ? 3.480 14.509 -7.151 1.00 86.12 94 TRP A O 1
ATOM 756 N N . VAL A 1 95 ? 5.489 15.386 -6.644 1.00 87.94 95 VAL A N 1
ATOM 757 C CA . VAL A 1 95 ? 5.362 15.259 -5.182 1.00 87.94 95 VAL A CA 1
ATOM 758 C C . VAL A 1 95 ? 4.064 15.884 -4.673 1.00 87.94 95 VAL A C 1
ATOM 760 O O . VAL A 1 95 ? 3.342 15.245 -3.907 1.00 87.94 95 VAL A O 1
ATOM 763 N N . GLU A 1 96 ? 3.729 17.092 -5.129 1.00 88.81 96 GLU A N 1
ATOM 764 C CA . GLU A 1 96 ? 2.512 17.789 -4.697 1.00 88.81 96 GLU A CA 1
ATOM 765 C C . GLU A 1 96 ? 1.244 17.062 -5.169 1.00 88.81 96 GLU A C 1
ATOM 767 O O . GLU A 1 96 ? 0.325 16.831 -4.383 1.00 88.81 96 GLU A O 1
ATOM 772 N N . GLY A 1 97 ? 1.209 16.614 -6.428 1.00 86.94 97 GLY A N 1
ATOM 773 C CA . GLY A 1 97 ? 0.078 15.849 -6.960 1.00 86.94 97 GLY A CA 1
ATOM 774 C C . GLY A 1 97 ? -0.133 14.526 -6.216 1.00 86.94 97 GLY A C 1
ATOM 775 O O . GLY A 1 97 ? -1.262 14.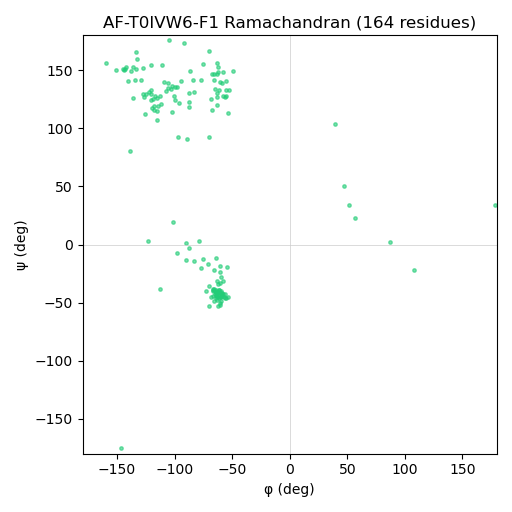169 -5.873 1.00 86.94 97 GLY A O 1
ATOM 776 N N . PHE A 1 98 ? 0.952 13.821 -5.887 1.00 87.31 98 PHE A N 1
ATOM 777 C CA . PHE A 1 98 ? 0.900 12.607 -5.070 1.00 87.31 98 PHE A CA 1
ATOM 778 C C . PHE A 1 98 ? 0.469 12.882 -3.630 1.00 87.31 98 PHE A C 1
ATOM 780 O O . PHE A 1 98 ? -0.276 12.082 -3.055 1.00 87.31 98 PHE A O 1
ATOM 787 N N . HIS A 1 99 ? 0.908 13.997 -3.041 1.00 90.19 99 HIS A N 1
ATOM 788 C CA . HIS A 1 99 ? 0.457 14.413 -1.719 1.00 90.19 99 HIS A CA 1
ATOM 789 C C . HIS A 1 99 ? -1.059 14.634 -1.715 1.00 90.19 99 HIS A C 1
ATOM 791 O O . HIS A 1 99 ? -1.758 14.031 -0.901 1.00 90.19 99 HIS A O 1
ATOM 797 N N . GLN A 1 100 ? -1.583 15.403 -2.670 1.00 91.56 100 GLN A N 1
ATOM 798 C CA . GLN A 1 100 ? -3.019 15.658 -2.807 1.00 91.56 100 GLN A CA 1
ATOM 799 C C . GLN A 1 100 ? -3.818 14.369 -3.017 1.00 91.56 100 GLN A C 1
ATOM 801 O O . GLN A 1 100 ? -4.813 14.147 -2.326 1.00 91.56 100 GLN A O 1
ATOM 806 N N . LEU A 1 101 ? -3.351 13.478 -3.898 1.00 89.56 101 LEU A N 1
ATOM 807 C CA . LEU A 1 101 ? -3.982 12.176 -4.122 1.00 89.56 101 LEU A CA 1
ATOM 808 C C . LEU A 1 101 ? -4.033 11.341 -2.834 1.00 89.56 101 LEU A C 1
ATOM 810 O O . LEU A 1 101 ? -5.055 10.733 -2.525 1.00 89.56 101 LEU A O 1
ATOM 814 N N . THR A 1 102 ? -2.951 11.350 -2.056 1.00 91.75 102 THR A N 1
ATOM 815 C CA . THR A 1 102 ? -2.874 10.635 -0.775 1.00 91.75 102 THR A CA 1
ATOM 816 C C . THR A 1 102 ? -3.858 11.206 0.245 1.00 91.75 102 THR A C 1
ATOM 818 O O . THR A 1 102 ? -4.542 10.450 0.931 1.00 91.75 102 THR A O 1
ATOM 821 N N . GLN A 1 103 ? -3.967 12.534 0.325 1.00 94.69 103 GLN A N 1
ATOM 822 C CA . GLN A 1 103 ? -4.907 13.211 1.222 1.00 94.69 103 GLN A CA 1
ATOM 823 C C . GLN A 1 103 ? -6.362 12.907 0.851 1.00 94.69 103 GLN A C 1
ATOM 825 O O . GLN A 1 103 ? -7.185 12.658 1.731 1.00 94.69 103 GLN A O 1
ATOM 830 N N . MET A 1 104 ? -6.677 12.894 -0.447 1.00 93.94 104 MET A N 1
ATOM 831 C CA . MET A 1 104 ? -8.004 12.534 -0.945 1.00 93.94 104 MET A CA 1
ATOM 832 C C . MET A 1 104 ? -8.357 11.082 -0.615 1.00 93.94 104 MET A C 1
ATOM 834 O O . MET A 1 104 ? -9.429 10.839 -0.066 1.00 93.94 104 MET A O 1
ATOM 838 N N . ALA A 1 105 ? -7.446 10.142 -0.884 1.00 91.62 105 ALA A N 1
ATOM 839 C CA . ALA A 1 105 ? -7.645 8.730 -0.560 1.00 91.62 105 ALA A CA 1
ATOM 840 C C . ALA A 1 105 ? -7.869 8.523 0.947 1.00 91.62 105 ALA A C 1
ATOM 842 O O . ALA A 1 105 ? -8.807 7.842 1.352 1.00 91.62 105 ALA A O 1
ATOM 843 N N . PHE A 1 106 ? -7.075 9.190 1.794 1.00 94.38 106 PHE A N 1
ATOM 844 C CA . PHE A 1 106 ? -7.273 9.135 3.242 1.00 94.38 106 PHE A CA 1
ATOM 845 C C . PHE A 1 106 ? -8.633 9.704 3.675 1.00 94.38 106 PHE A C 1
ATOM 847 O O . PHE A 1 106 ? -9.284 9.149 4.560 1.00 94.38 106 PHE A O 1
ATOM 854 N N . ALA A 1 107 ? -9.074 10.813 3.076 1.00 96.06 107 ALA A N 1
ATOM 855 C CA . ALA A 1 107 ? -10.367 11.411 3.393 1.00 96.06 107 ALA A CA 1
ATOM 856 C C . ALA A 1 107 ? -11.539 10.485 3.023 1.00 96.06 107 ALA A C 1
ATOM 858 O O . ALA A 1 107 ? -12.495 10.382 3.795 1.00 96.06 107 ALA A O 1
ATOM 859 N N . GLU A 1 108 ? -11.448 9.792 1.884 1.00 96.69 108 GLU A N 1
ATOM 860 C CA . GLU A 1 108 ? -12.420 8.781 1.458 1.00 96.69 108 GLU A CA 1
ATOM 861 C C . GLU A 1 108 ? -12.476 7.605 2.443 1.00 96.69 108 GLU A C 1
ATOM 863 O O . GLU A 1 108 ? -13.546 7.303 2.984 1.00 96.69 108 GLU A O 1
ATOM 868 N N . ASP A 1 109 ? -11.323 7.001 2.749 1.00 94.50 109 ASP A N 1
ATOM 869 C CA . ASP A 1 109 ? -11.217 5.887 3.697 1.00 94.50 109 ASP A CA 1
ATOM 870 C C . ASP A 1 109 ? -11.770 6.274 5.072 1.00 94.50 109 ASP A C 1
ATOM 872 O O . ASP A 1 109 ? -12.556 5.539 5.675 1.00 94.50 109 ASP A O 1
ATOM 876 N N . LYS A 1 110 ? -11.410 7.464 5.569 1.00 95.69 110 LYS A N 1
ATOM 877 C CA . LYS A 1 110 ? -11.893 7.976 6.853 1.00 95.69 110 LYS A CA 1
ATOM 878 C C . LYS A 1 110 ? -13.415 8.097 6.871 1.00 95.69 110 LYS A C 1
ATOM 880 O O . LYS A 1 110 ? -14.040 7.627 7.822 1.00 95.69 110 LYS A O 1
ATOM 885 N N . ALA A 1 111 ? -14.008 8.706 5.845 1.00 97.69 111 ALA A N 1
ATOM 886 C CA . ALA A 1 111 ? -15.457 8.868 5.766 1.00 97.69 111 ALA A CA 1
ATOM 887 C C . ALA A 1 111 ? -16.172 7.508 5.781 1.00 97.69 111 ALA A C 1
ATOM 889 O O . ALA A 1 111 ? -17.185 7.339 6.466 1.00 97.69 111 ALA A O 1
ATOM 890 N N . MET A 1 112 ? -15.615 6.520 5.078 1.00 96.50 112 MET A N 1
ATOM 891 C CA . MET A 1 112 ? -16.144 5.160 5.041 1.00 96.50 112 MET A CA 1
ATOM 892 C C . MET A 1 112 ? -16.050 4.464 6.404 1.00 96.50 112 MET A C 1
ATOM 894 O O . MET A 1 112 ? -17.046 3.918 6.882 1.00 96.50 112 MET A O 1
ATOM 898 N N . LEU A 1 113 ? -14.887 4.520 7.058 1.00 93.69 113 LEU A N 1
ATOM 899 C CA . LEU A 1 113 ? -14.658 3.911 8.371 1.00 93.69 113 LEU A CA 1
ATOM 900 C C . LEU A 1 113 ? -15.536 4.541 9.461 1.00 93.69 113 LEU A C 1
ATOM 902 O O . LEU A 1 113 ? -16.108 3.824 10.280 1.00 93.69 113 LEU A O 1
ATOM 906 N N . GLU A 1 114 ? -15.696 5.866 9.464 1.00 95.94 114 GLU A N 1
ATOM 907 C CA . GLU A 1 114 ? -16.557 6.566 10.428 1.00 95.94 114 GLU A CA 1
ATOM 908 C C . GLU A 1 114 ? -18.040 6.230 10.215 1.00 95.94 114 GLU A C 1
ATOM 910 O O . GLU A 1 114 ? -18.775 6.007 11.183 1.00 95.94 114 GLU A O 1
ATOM 915 N N . ALA A 1 115 ? -18.484 6.120 8.958 1.00 96.25 115 ALA A N 1
ATOM 916 C CA . ALA A 1 115 ? -19.835 5.669 8.640 1.00 96.25 115 ALA A CA 1
ATOM 917 C C . ALA A 1 115 ? -20.075 4.221 9.103 1.00 96.25 115 ALA A C 1
ATOM 919 O O . ALA A 1 115 ? -21.101 3.934 9.726 1.00 96.25 115 ALA A O 1
ATOM 920 N N . GLN A 1 116 ? -19.117 3.321 8.862 1.00 93.44 116 GLN A N 1
ATOM 921 C CA . GLN A 1 116 ? -19.177 1.937 9.334 1.00 93.44 116 GLN A CA 1
ATOM 922 C C . GLN A 1 116 ? -19.219 1.865 10.865 1.00 93.44 116 GLN A C 1
ATOM 924 O O . GLN A 1 116 ? -20.079 1.176 11.411 1.00 93.44 116 GLN A O 1
ATOM 929 N N . GLN A 1 117 ? -18.362 2.614 11.568 1.00 93.75 117 GLN A N 1
ATOM 930 C CA . GLN A 1 117 ? -18.355 2.656 13.032 1.00 93.75 117 GLN A CA 1
ATOM 931 C C . GLN A 1 117 ? -19.696 3.150 13.588 1.00 93.75 117 GLN A C 1
ATOM 933 O O . GLN A 1 117 ? -20.220 2.558 14.529 1.00 93.75 117 GLN A O 1
ATOM 938 N N . LYS A 1 118 ? -20.294 4.185 12.983 1.00 94.50 118 LYS A N 1
ATOM 939 C CA . LYS A 1 118 ? -21.617 4.687 13.382 1.00 94.50 118 LYS A CA 1
ATOM 940 C C . LYS A 1 118 ? -22.699 3.612 13.264 1.00 94.50 118 LYS A C 1
ATOM 942 O O . LYS A 1 118 ? -23.542 3.517 14.152 1.00 94.50 118 LYS A O 1
ATOM 947 N N . MET A 1 119 ? -22.676 2.819 12.193 1.00 93.44 119 MET A N 1
ATOM 948 C CA . MET A 1 119 ? -23.616 1.710 12.002 1.00 93.44 119 MET A CA 1
ATOM 949 C C . MET A 1 119 ? -23.377 0.580 13.007 1.00 93.44 119 MET A C 1
ATOM 951 O O . MET A 1 119 ? -24.326 0.095 13.616 1.00 93.44 119 MET A O 1
ATOM 955 N N . ILE A 1 120 ? -22.117 0.189 13.220 1.00 92.25 120 ILE A N 1
ATOM 956 C CA . ILE A 1 120 ? -21.736 -0.863 14.173 1.00 92.25 120 ILE A CA 1
ATOM 957 C C . ILE A 1 120 ? -22.209 -0.513 15.587 1.00 92.25 120 ILE A C 1
ATOM 959 O O . ILE A 1 120 ? -22.771 -1.370 16.261 1.00 92.25 120 ILE A O 1
ATOM 963 N N . SER A 1 121 ? -22.059 0.745 16.013 1.00 91.94 121 SER A N 1
ATOM 964 C CA . SER A 1 121 ? -22.476 1.204 17.345 1.00 91.94 121 SER A CA 1
ATOM 965 C C . SER A 1 121 ? -23.990 1.134 17.601 1.00 91.94 121 SER A C 1
ATOM 967 O O . SER A 1 121 ? -24.414 1.328 18.736 1.00 91.94 121 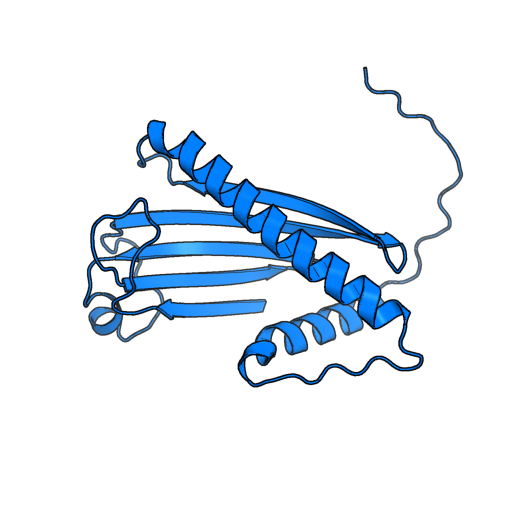SER A O 1
ATOM 969 N N . GLN A 1 122 ? -24.811 0.899 16.572 1.00 93.44 122 GLN A N 1
ATOM 970 C CA . GLN A 1 122 ? -26.268 0.761 16.693 1.00 93.44 122 GLN A CA 1
ATOM 971 C C . GLN A 1 122 ? -26.734 -0.700 16.757 1.00 93.44 122 GLN A C 1
ATOM 973 O O . GLN A 1 122 ? -27.919 -0.949 16.972 1.00 93.44 122 GLN A O 1
ATOM 978 N N . LEU A 1 123 ? -25.835 -1.664 16.547 1.00 92.06 123 LEU A N 1
ATOM 979 C CA . LEU A 1 123 ? -26.148 -3.090 16.542 1.00 92.06 123 LEU A CA 1
ATOM 980 C C . LEU A 1 123 ? -25.780 -3.718 17.891 1.00 92.06 123 LEU A C 1
ATOM 982 O O . LEU A 1 123 ? -24.690 -3.487 18.404 1.00 92.06 123 LEU A O 1
ATOM 986 N N . GLU A 1 124 ? -26.663 -4.559 18.436 1.00 89.31 124 GLU A N 1
ATOM 987 C CA . GLU A 1 124 ? -26.386 -5.308 19.674 1.00 89.31 124 GLU A CA 1
ATOM 988 C C . GLU A 1 124 ? -25.330 -6.412 19.468 1.00 89.31 124 GLU A C 1
ATOM 990 O O . GLU A 1 124 ? -24.501 -6.642 20.344 1.00 89.31 124 GLU A O 1
ATOM 995 N N . ASP A 1 125 ? -25.334 -7.068 18.300 1.00 87.88 125 ASP A N 1
ATOM 996 C CA . ASP A 1 125 ? -24.381 -8.121 17.907 1.00 87.88 125 ASP A CA 1
ATOM 997 C C . ASP A 1 125 ? -23.959 -7.936 16.431 1.00 87.88 125 ASP A C 1
ATOM 999 O O . ASP A 1 125 ? -24.542 -8.544 15.523 1.00 87.88 125 ASP A O 1
ATOM 1003 N N . PRO A 1 126 ? -23.006 -7.029 16.139 1.00 84.12 126 PRO A N 1
ATOM 1004 C CA . PRO A 1 126 ? -22.575 -6.743 14.774 1.00 84.12 126 PRO A CA 1
ATOM 1005 C C . PRO A 1 126 ? -21.833 -7.939 14.158 1.00 84.12 126 PRO A C 1
ATOM 1007 O O . PRO A 1 126 ? -20.724 -8.289 14.564 1.00 84.12 126 PRO A O 1
ATOM 1010 N N . LYS A 1 127 ? -22.410 -8.532 13.105 1.00 84.44 127 LYS A N 1
ATOM 1011 C CA . LYS A 1 127 ? -21.791 -9.625 12.335 1.00 84.44 127 LYS A CA 1
ATOM 1012 C C . LYS A 1 127 ? -21.234 -9.122 11.011 1.00 84.44 127 LYS A C 1
ATOM 1014 O O . LYS A 1 127 ? -21.916 -8.424 10.265 1.00 84.44 127 LYS A O 1
ATOM 1019 N N . LEU A 1 128 ? -20.010 -9.532 10.687 1.00 82.75 128 LEU A N 1
ATOM 1020 C CA . LEU A 1 128 ? -19.401 -9.246 9.390 1.00 82.75 128 LEU A CA 1
ATOM 1021 C C . LEU A 1 128 ? -19.773 -10.321 8.372 1.00 82.75 128 LEU A C 1
ATOM 1023 O O . LEU A 1 128 ? -19.472 -11.499 8.562 1.00 82.75 128 LEU A O 1
ATOM 1027 N N . ALA A 1 129 ? -20.384 -9.898 7.269 1.00 86.44 129 ALA A N 1
ATOM 1028 C CA . ALA A 1 129 ? -20.612 -10.738 6.101 1.00 86.44 129 ALA A CA 1
ATOM 1029 C C . ALA A 1 129 ? -19.410 -10.624 5.153 1.00 86.44 129 ALA A C 1
ATOM 1031 O O . ALA A 1 129 ? -19.355 -9.729 4.315 1.00 86.44 129 ALA A O 1
ATOM 1032 N N . ALA A 1 130 ? -18.425 -11.506 5.323 1.00 87.56 130 ALA A N 1
ATOM 1033 C CA . ALA A 1 130 ? -17.227 -11.519 4.490 1.00 87.56 130 ALA A CA 1
ATOM 1034 C C . ALA A 1 130 ? -17.493 -12.143 3.111 1.00 87.56 130 ALA A C 1
ATOM 1036 O O . ALA A 1 130 ? -18.187 -13.154 2.983 1.00 87.56 130 ALA A O 1
ATOM 1037 N N . THR A 1 131 ? -16.876 -11.571 2.086 1.00 91.75 131 THR A N 1
ATOM 1038 C CA . THR A 1 131 ? -16.803 -12.098 0.722 1.00 91.75 131 THR A CA 1
ATOM 1039 C C . THR A 1 131 ? -15.416 -12.685 0.445 1.00 91.75 131 THR A C 1
ATOM 1041 O O . THR A 1 131 ? -14.498 -12.579 1.258 1.00 91.75 131 THR A O 1
ATOM 1044 N N . LYS A 1 132 ? -15.219 -13.286 -0.738 1.00 88.50 132 LYS A N 1
ATOM 1045 C CA . LYS A 1 132 ? -13.900 -13.793 -1.158 1.00 88.50 132 LYS A CA 1
ATOM 1046 C C . LYS A 1 132 ? -12.824 -12.696 -1.169 1.00 88.50 132 LYS A C 1
ATOM 1048 O O . LYS A 1 132 ? -11.666 -12.977 -0.882 1.00 88.50 132 LYS A O 1
ATOM 1053 N N . ASN A 1 133 ? -13.205 -11.452 -1.458 1.00 86.50 133 ASN A N 1
ATOM 1054 C CA . ASN A 1 133 ? -12.270 -10.328 -1.504 1.00 86.50 133 ASN A CA 1
ATOM 1055 C C . ASN A 1 133 ? -11.763 -9.925 -0.108 1.00 86.50 133 ASN A C 1
ATOM 1057 O O . ASN A 1 133 ? -10.719 -9.288 -0.001 1.00 86.50 133 ASN A O 1
ATOM 1061 N N . ASP A 1 134 ? -12.448 -10.355 0.955 1.00 90.56 134 ASP A N 1
ATOM 1062 C CA . ASP A 1 134 ? -12.107 -10.035 2.344 1.00 90.56 134 ASP A CA 1
ATOM 1063 C C . ASP A 1 134 ? -11.155 -11.058 2.979 1.00 90.56 134 ASP A C 1
ATOM 1065 O O . ASP A 1 134 ? -10.800 -10.937 4.152 1.00 90.56 134 ASP A O 1
ATOM 1069 N N . GLU A 1 135 ? -10.719 -12.077 2.231 1.00 90.62 135 GLU A N 1
ATOM 1070 C CA . GLU A 1 135 ? -9.909 -13.177 2.759 1.00 90.62 135 GLU A CA 1
ATOM 1071 C C . GLU A 1 135 ? -8.649 -12.685 3.490 1.00 90.62 135 GLU A C 1
ATOM 1073 O O . GLU A 1 135 ? -8.356 -13.134 4.603 1.00 90.62 135 GLU A O 1
ATOM 1078 N N . ALA A 1 136 ? -7.922 -11.732 2.902 1.00 88.44 136 ALA A N 1
ATOM 1079 C CA . ALA A 1 136 ? -6.734 -11.146 3.518 1.00 88.44 136 ALA A CA 1
ATOM 1080 C C . ALA A 1 136 ? -7.069 -10.403 4.823 1.00 88.44 136 ALA A C 1
ATOM 1082 O O . ALA A 1 136 ? -6.396 -10.605 5.836 1.00 88.44 136 ALA A O 1
ATOM 1083 N N . ALA A 1 137 ? -8.138 -9.602 4.834 1.00 88.31 137 ALA A N 1
ATOM 1084 C CA . ALA A 1 137 ? -8.571 -8.852 6.013 1.00 88.31 137 ALA A CA 1
ATOM 1085 C C . ALA A 1 137 ? -9.007 -9.786 7.156 1.00 88.31 137 ALA A C 1
ATOM 1087 O O . ALA A 1 137 ? -8.640 -9.577 8.315 1.00 88.31 137 ALA A O 1
ATOM 1088 N N . VAL A 1 138 ? -9.727 -10.866 6.833 1.00 91.50 138 VAL A N 1
ATOM 1089 C CA . VAL A 1 138 ? -10.131 -11.899 7.799 1.00 91.50 138 VAL A CA 1
ATOM 1090 C C . VAL A 1 138 ? -8.911 -12.614 8.382 1.00 91.50 138 VAL A C 1
ATOM 1092 O O . VAL A 1 138 ? -8.828 -12.794 9.599 1.00 91.50 138 VAL A O 1
ATOM 1095 N N . ARG A 1 139 ? -7.942 -13.009 7.544 1.00 91.00 139 ARG A N 1
ATOM 1096 C CA . ARG A 1 139 ? -6.691 -13.636 8.006 1.00 91.00 139 ARG A CA 1
ATOM 1097 C C . ARG A 1 139 ? -5.903 -12.696 8.920 1.00 91.00 139 ARG A C 1
ATOM 1099 O O . ARG A 1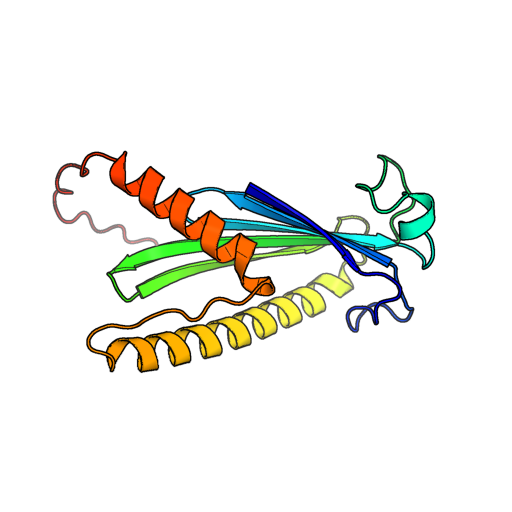 139 ? -5.454 -13.122 9.980 1.00 91.00 139 ARG A O 1
ATOM 1106 N N . PHE A 1 140 ? -5.778 -11.424 8.545 1.00 89.69 140 PHE A N 1
ATOM 1107 C CA . PHE A 1 140 ? -5.079 -10.419 9.343 1.00 89.69 140 PHE A CA 1
ATOM 1108 C C . PHE A 1 140 ? -5.729 -10.204 10.716 1.00 89.69 140 PHE A C 1
ATOM 1110 O O . PHE A 1 140 ? -5.030 -10.211 11.727 1.00 89.69 140 PHE A O 1
ATOM 1117 N N . ARG A 1 141 ? -7.064 -10.112 10.776 1.00 88.75 141 ARG A N 1
ATOM 1118 C CA . ARG A 1 141 ? -7.803 -10.004 12.042 1.00 88.75 141 ARG A CA 1
ATOM 1119 C C . ARG A 1 141 ? -7.492 -11.157 12.997 1.00 88.75 141 ARG A C 1
ATOM 1121 O O . ARG A 1 141 ? -7.194 -10.913 14.160 1.00 88.75 141 ARG A O 1
ATOM 1128 N N . ARG A 1 142 ? -7.482 -12.397 12.497 1.00 89.81 142 ARG A N 1
ATOM 1129 C CA . ARG A 1 142 ? -7.136 -13.575 13.311 1.00 89.81 142 ARG A CA 1
ATOM 1130 C C . ARG A 1 142 ? -5.711 -13.499 13.861 1.00 89.81 142 ARG A C 1
ATOM 1132 O O . ARG A 1 142 ? -5.483 -13.868 15.008 1.00 89.81 142 ARG A O 1
ATOM 1139 N N . LEU A 1 143 ? -4.756 -13.005 13.068 1.00 91.25 143 LEU A N 1
ATOM 1140 C CA . LEU A 1 143 ? -3.374 -12.805 13.523 1.00 91.25 143 LEU A CA 1
ATOM 1141 C C . LEU A 1 143 ? -3.289 -11.745 14.632 1.00 91.25 143 LEU A C 1
ATOM 1143 O O . LEU A 1 143 ? -2.557 -11.943 15.602 1.00 91.25 143 LEU A O 1
ATOM 1147 N N . ILE A 1 144 ? -4.061 -10.655 14.530 1.00 88.25 144 ILE A N 1
ATOM 1148 C CA . ILE A 1 144 ? -4.169 -9.659 15.607 1.00 88.25 144 ILE A CA 1
ATOM 1149 C C . ILE A 1 144 ? -4.723 -10.307 16.878 1.00 88.25 144 ILE A C 1
ATOM 1151 O O . ILE A 1 144 ? -4.086 -10.195 17.922 1.00 88.25 144 ILE A O 1
ATOM 1155 N N . GLU A 1 145 ? -5.856 -11.011 16.798 1.00 87.81 145 GLU A N 1
ATOM 1156 C CA . GLU A 1 145 ? -6.504 -11.665 17.950 1.00 87.81 145 GLU A CA 1
ATOM 1157 C C . GLU A 1 145 ? -5.554 -12.643 18.664 1.00 87.81 145 GLU A C 1
ATOM 1159 O O . GLU A 1 145 ? -5.443 -12.638 19.895 1.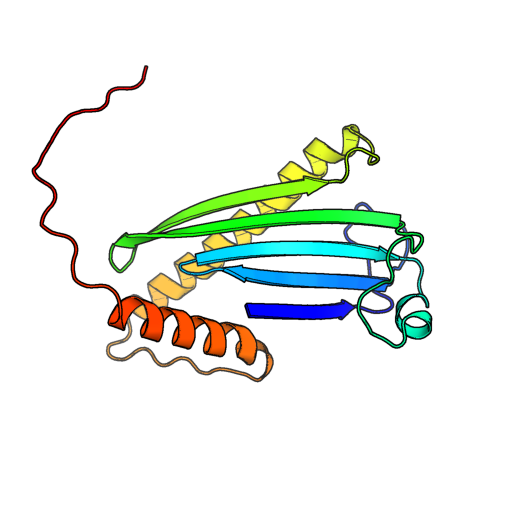00 87.81 145 GLU A O 1
ATOM 1164 N N . GLN A 1 146 ? -4.804 -13.434 17.891 1.00 87.31 146 GLN A N 1
ATOM 1165 C CA . GLN A 1 146 ? -3.784 -14.350 18.410 1.00 87.31 146 GLN A CA 1
ATOM 1166 C C . GLN A 1 146 ? -2.641 -13.602 19.102 1.00 87.31 146 GLN A C 1
ATOM 1168 O O . GLN A 1 146 ? -2.227 -13.985 20.195 1.00 87.31 146 GLN A O 1
ATOM 1173 N N . SER A 1 147 ? -2.146 -12.520 18.492 1.00 84.06 147 SER A N 1
ATOM 1174 C CA . SER A 1 147 ? -1.065 -11.721 19.072 1.00 84.06 147 SER A CA 1
ATOM 1175 C C . SER A 1 147 ? -1.490 -11.004 20.357 1.00 84.06 147 SER A C 1
ATOM 1177 O O . SER A 1 147 ? -0.740 -11.009 21.327 1.00 84.06 147 SER A O 1
ATOM 1179 N N . ALA A 1 148 ? -2.711 -10.465 20.409 1.00 78.69 148 ALA A N 1
ATOM 1180 C CA . ALA A 1 148 ? -3.254 -9.800 21.589 1.00 78.69 148 ALA A CA 1
ATOM 1181 C C . ALA A 1 148 ? -3.444 -10.780 22.756 1.00 78.69 148 ALA A C 1
ATOM 1183 O O . ALA A 1 148 ? -3.122 -10.448 23.893 1.00 78.69 148 ALA A O 1
ATOM 1184 N N . SER A 1 149 ? -3.881 -12.010 22.469 1.00 71.62 149 SER A N 1
ATOM 1185 C CA . SER A 1 149 ? -4.017 -13.072 23.477 1.00 71.62 149 SER A CA 1
ATOM 1186 C C . SER A 1 149 ? -2.672 -13.516 24.073 1.00 71.62 149 SER A C 1
ATOM 1188 O O . SER A 1 149 ? -2.642 -14.076 25.166 1.00 71.62 149 SER A O 1
ATOM 1190 N N . ALA A 1 150 ? -1.560 -13.274 23.369 1.00 67.12 150 ALA A N 1
ATOM 1191 C CA . ALA A 1 150 ? -0.209 -13.611 23.818 1.00 67.12 150 ALA A CA 1
ATOM 1192 C C . ALA A 1 150 ? 0.475 -12.488 24.626 1.00 67.12 150 ALA A C 1
ATOM 1194 O O . ALA A 1 150 ? 1.502 -12.732 25.262 1.00 67.12 150 ALA A O 1
ATOM 1195 N N . VAL A 1 151 ? -0.067 -11.263 24.616 1.00 62.28 151 VAL A N 1
ATOM 1196 C CA . VAL A 1 151 ? 0.487 -10.112 25.346 1.00 62.28 151 VAL A CA 1
ATOM 1197 C C . VAL A 1 151 ? -0.070 -10.089 26.773 1.00 62.28 151 VAL A C 1
ATOM 1199 O O . VAL A 1 151 ? -1.270 -9.935 26.983 1.00 62.28 151 VAL A O 1
ATOM 1202 N N . GLN A 1 152 ? 0.805 -10.213 27.778 1.00 54.81 152 GLN A N 1
ATOM 1203 C CA . GLN A 1 152 ? 0.433 -9.974 29.178 1.00 54.81 152 GLN A CA 1
ATOM 1204 C C . GLN A 1 152 ? 0.067 -8.493 29.383 1.00 54.81 152 GLN A C 1
ATOM 1206 O O . GLN A 1 152 ? 0.726 -7.626 28.801 1.00 54.81 152 GLN A O 1
ATOM 1211 N N . PRO A 1 153 ? -0.950 -8.168 30.206 1.00 53.47 153 PRO A N 1
ATOM 1212 C CA . PRO A 1 153 ? -1.338 -6.784 30.442 1.00 53.47 153 PRO A CA 1
ATOM 1213 C C . PRO A 1 153 ? -0.149 -5.989 30.988 1.00 53.47 153 PRO A C 1
ATOM 1215 O O . PRO A 1 153 ? 0.486 -6.384 31.968 1.00 53.47 153 PRO A O 1
ATOM 1218 N N . ALA A 1 154 ? 0.153 -4.863 30.341 1.00 53.16 154 ALA A N 1
ATOM 1219 C CA . ALA A 1 154 ? 1.172 -3.947 30.828 1.00 53.16 154 ALA A CA 1
ATOM 1220 C C . ALA A 1 154 ? 0.777 -3.434 32.228 1.00 53.16 154 ALA A C 1
ATOM 1222 O O . ALA A 1 154 ? -0.403 -3.142 32.454 1.00 53.16 154 ALA A O 1
ATOM 1223 N N . PRO A 1 155 ? 1.729 -3.301 33.170 1.00 48.00 155 PRO A N 1
ATOM 1224 C CA . PRO A 1 155 ? 1.443 -2.717 34.473 1.00 48.00 155 PRO A CA 1
ATOM 1225 C C . PRO A 1 155 ? 0.886 -1.290 34.308 1.00 48.00 155 PRO A C 1
ATOM 1227 O O . PRO A 1 155 ? 1.251 -0.594 33.352 1.00 48.00 155 PRO A O 1
ATOM 1230 N N . PRO A 1 156 ? -0.001 -0.835 35.212 1.00 50.22 156 PRO A N 1
ATOM 1231 C CA . PRO A 1 156 ? -0.645 0.466 35.095 1.00 50.22 156 PRO A CA 1
ATOM 1232 C C . PRO A 1 156 ? 0.399 1.584 34.994 1.00 50.22 156 PRO A C 1
ATOM 1234 O O . PRO A 1 156 ? 1.311 1.699 35.820 1.00 50.22 156 PRO A O 1
ATOM 1237 N N . ARG A 1 157 ? 0.266 2.419 33.955 1.00 59.50 157 ARG A N 1
ATOM 1238 C CA . ARG A 1 157 ? 1.087 3.621 33.793 1.00 59.50 157 ARG A CA 1
ATOM 1239 C C . ARG A 1 157 ? 0.791 4.562 34.958 1.00 59.50 157 ARG A C 1
ATOM 1241 O O . ARG A 1 157 ? -0.352 4.967 35.150 1.00 59.50 157 ARG A O 1
ATOM 1248 N N . HIS A 1 158 ? 1.820 4.883 35.737 1.00 53.56 158 HIS A N 1
ATOM 1249 C CA . HIS A 1 158 ? 1.727 5.897 36.781 1.00 53.56 158 HIS A CA 1
ATOM 1250 C C . HIS A 1 158 ? 1.461 7.258 36.115 1.00 53.56 158 HIS A C 1
ATOM 1252 O O . HIS A 1 158 ? 2.053 7.568 35.081 1.00 53.56 158 HIS A O 1
ATOM 1258 N N . GLY A 1 159 ? 0.498 8.004 36.658 1.00 44.66 159 GLY A N 1
ATOM 1259 C CA . GLY A 1 159 ? -0.063 9.209 36.051 1.00 44.66 159 GLY A CA 1
ATOM 1260 C C . GLY A 1 159 ? 0.924 10.364 35.859 1.00 44.66 159 GLY A C 1
ATOM 1261 O O . GLY A 1 159 ? 1.922 10.464 36.564 1.00 44.66 159 GLY A O 1
ATOM 1262 N N . ASN A 1 160 ? 0.569 11.225 34.900 1.00 47.44 160 ASN A N 1
ATOM 1263 C CA . ASN A 1 160 ? 1.061 12.579 34.634 1.00 47.44 160 ASN A CA 1
ATOM 1264 C C . ASN A 1 160 ? 2.561 12.846 34.818 1.00 47.44 160 ASN A C 1
ATOM 1266 O O . ASN A 1 160 ? 3.023 13.185 35.905 1.00 47.44 160 ASN A O 1
ATOM 1270 N N . GLN A 1 161 ? 3.270 12.921 33.692 1.00 37.84 161 GLN A N 1
ATOM 1271 C CA . GLN A 1 161 ? 4.213 14.017 33.494 1.00 37.84 161 GLN A CA 1
ATOM 1272 C C . GLN A 1 161 ? 3.862 14.706 32.179 1.00 37.84 161 GLN A C 1
ATOM 1274 O O . GLN A 1 161 ? 3.937 14.105 31.108 1.00 37.84 161 GLN A O 1
ATOM 1279 N N . ASP A 1 162 ? 3.396 15.946 32.306 1.00 43.88 162 ASP A N 1
ATOM 1280 C CA . ASP A 1 162 ? 3.138 16.866 31.210 1.00 43.88 162 ASP A CA 1
ATOM 1281 C C . ASP A 1 162 ? 4.398 17.001 30.351 1.00 43.88 162 ASP A C 1
ATOM 1283 O O . ASP A 1 162 ? 5.413 17.537 30.794 1.00 43.88 162 ASP A O 1
ATOM 1287 N N . ILE A 1 163 ? 4.335 16.526 29.109 1.00 38.41 163 ILE A N 1
ATOM 1288 C CA . ILE A 1 163 ? 5.315 16.892 28.090 1.00 38.41 163 ILE A CA 1
ATOM 1289 C C . ILE A 1 163 ? 4.685 18.024 27.281 1.00 38.41 163 ILE A C 1
ATOM 1291 O O . ILE A 1 163 ? 3.946 17.793 26.325 1.00 38.41 163 ILE A O 1
ATOM 1295 N N . PHE A 1 164 ? 4.966 19.258 27.699 1.00 35.44 164 PHE A N 1
ATOM 1296 C CA . PHE A 1 164 ? 4.886 20.419 26.820 1.00 35.44 164 PHE A CA 1
ATOM 1297 C C . PHE A 1 164 ? 6.003 20.301 25.777 1.00 35.44 164 PHE A C 1
ATOM 1299 O O . PHE A 1 164 ? 7.173 20.179 26.138 1.00 35.44 164 PHE A O 1
ATOM 1306 N N . ILE A 1 165 ? 5.652 20.357 24.494 1.00 40.22 165 ILE A N 1
ATOM 1307 C CA . ILE A 1 165 ? 6.603 20.651 23.417 1.00 40.22 165 ILE A CA 1
ATOM 1308 C C . ILE A 1 165 ? 6.115 21.950 22.777 1.00 40.22 165 ILE A C 1
ATOM 1310 O O . ILE A 1 165 ? 4.957 22.023 22.360 1.00 40.22 165 ILE A O 1
ATOM 1314 N N . GLY A 1 166 ? 6.969 22.975 22.835 1.00 41.97 166 GLY A N 1
ATOM 1315 C CA . GLY A 1 166 ? 6.772 24.271 22.181 1.00 41.97 166 GLY A CA 1
ATOM 1316 C C . GLY A 1 166 ? 7.111 24.256 20.700 1.00 41.97 166 GLY A C 1
ATOM 1317 O O . GLY A 1 166 ? 7.564 23.202 20.198 1.00 41.97 166 GLY A O 1
#

Sequence (166 aa):
MRVERWIVDALPPSYLHQRVDSWVAYDYVLPGVFLMKVLFFEVGTAAEAEYQEPKAGAQCLHVTASTQAVTPLSADRSRYFFASSIARSEPEEWVEGFHQLTQMAFAEDKAMLEAQQKMISQLEDPKLAATKNDEAAVRFRRLIEQSASAVQPAPPRHGNQDIFIG

Secondary structure (DSSP, 8-state):
-EEEEEEEEEPPPTT--S-EEEEEEEEEETTTEEEEEEEEE-TTHHHHTTTSPPPTT---SEEEEEEEEEEESSSS-EEEEEEEEE-TTS-TTHHHHHHHHHHHHHHHHHHHHHHHHHHHTT-SS------GGGHHHHHHHHHHHHHHHHSPPPPPPPP-------

Foldseek 3Di:
DKDKFWDAQDDDPPPDPHGWIKIWMWDDDPPFKIKIKIFTHHHPVCVVVVGDDDDPPPDTPWIKMKMWGWADPDPLDIDIDIDMDTDPPDDPVCVVVVVVVRVVVVVVVVVVSVVVSVVVVVDPDDDDDDDPVCVVVVVSVVVNVVVVVVDDDDDDDDDDDDDDDD

Radius of gyration: 19.82 Å; Cα contacts (8 Å, |Δi|>4): 188; chains: 1; bounding box: 43×40×58 Å

Solvent-accessible surface area (backbone atoms only — not comparable to full-atom values): 10056 Å² total; per-residue (Å²): 91,77,50,72,48,75,44,71,70,28,82,47,64,90,89,48,95,53,66,21,15,32,45,39,37,37,39,48,42,88,90,38,33,40,39,37,39,40,39,32,28,58,64,60,50,47,65,77,44,70,69,50,82,79,58,91,86,60,82,62,76,46,50,40,36,36,41,36,36,53,44,79,76,52,101,89,42,64,48,78,48,76,50,75,46,68,48,88,88,50,68,74,82,48,52,61,59,53,50,52,52,51,53,50,52,51,52,52,53,48,54,51,52,53,54,49,51,59,55,48,76,72,42,98,75,75,77,84,87,78,55,84,88,38,50,66,61,55,55,50,51,53,53,44,55,55,53,56,73,69,55,76,83,76,76,84,78,78,78,87,79,89,79,84,79,132

Mean predicted aligned error: 7.71 Å

Organism: NCBI:txid1329909